Protein AF-A0AA49K212-F1 (afdb_monomer_lite)

Organism: NCBI:txid3062599

pLDDT: mean 81.96, std 12.8, range [43.72, 97.38]

Foldseek 3Di:
DDPVVVVVVPVVVVVVVVVVVVVVVVVVVVVVVVVVVVVVVLVVQQVQLVVQQVVVVVCQFAQPCQQVLFLDDDWDWRWDKDADPQGKIKIKTWTNPHQQKIKIKIWTAGNVGRIDIDIFIWGADPGDLPDDDDGGDGGRTIDGCDPVNVVPHPVD

Structure (mmCIF, N/CA/C/O backbone):
data_AF-A0AA49K212-F1
#
_entry.id   AF-A0AA49K212-F1
#
loop_
_atom_site.group_PDB
_atom_site.id
_atom_site.type_symbol
_atom_site.label_atom_id
_atom_site.label_alt_id
_atom_site.label_comp_id
_atom_site.label_asym_id
_atom_site.label_entity_id
_atom_site.label_seq_id
_atom_site.pdbx_PDB_ins_code
_atom_site.Cartn_x
_atom_site.Cartn_y
_atom_site.Cartn_z
_atom_site.occupancy
_atom_site.B_iso_or_equiv
_atom_site.auth_seq_id
_atom_site.auth_comp_id
_atom_site.auth_asym_id
_atom_site.auth_atom_id
_atom_site.pdbx_PDB_model_num
ATOM 1 N N . MET A 1 1 ? -28.852 -17.247 76.176 1.00 50.75 1 MET A N 1
ATOM 2 C CA . MET A 1 1 ? -28.370 -16.452 75.018 1.00 50.75 1 MET A CA 1
ATOM 3 C C . MET A 1 1 ? -29.283 -16.744 73.833 1.00 50.75 1 MET A C 1
ATOM 5 O O . MET A 1 1 ? -29.493 -17.909 73.536 1.00 50.75 1 MET A O 1
ATOM 9 N N . SER A 1 2 ? -29.938 -15.731 73.252 1.00 47.56 2 SER A N 1
ATOM 10 C CA . SER A 1 2 ? -31.090 -15.941 72.358 1.00 47.56 2 SER A CA 1
ATOM 11 C C . SER A 1 2 ? -30.696 -16.305 70.919 1.00 47.56 2 SER A C 1
ATOM 13 O O . SER A 1 2 ? -29.787 -15.714 70.336 1.00 47.56 2 SER A O 1
ATOM 15 N N . VAL A 1 3 ? -31.449 -17.237 70.326 1.00 55.53 3 VAL A N 1
ATOM 16 C CA . VAL A 1 3 ? -31.355 -17.714 68.927 1.00 55.53 3 VAL A CA 1
ATOM 17 C C . VAL A 1 3 ? -31.372 -16.560 67.902 1.00 55.53 3 VAL A C 1
ATOM 19 O O . VAL A 1 3 ? -30.783 -16.659 66.825 1.00 55.53 3 VAL A O 1
ATOM 22 N N . LEU A 1 4 ? -31.964 -15.415 68.262 1.00 54.16 4 LEU A N 1
ATOM 23 C CA . LEU A 1 4 ? -31.965 -14.185 67.462 1.00 54.16 4 LEU A CA 1
ATOM 24 C C . LEU A 1 4 ? -30.578 -13.538 67.290 1.00 54.16 4 LEU A C 1
ATOM 26 O O . LEU A 1 4 ? -30.320 -12.956 66.236 1.00 54.16 4 LEU A O 1
ATOM 30 N N . ARG A 1 5 ? -29.672 -13.635 68.276 1.00 54.38 5 ARG A N 1
ATOM 31 C CA . ARG A 1 5 ? -28.297 -13.113 68.135 1.00 54.38 5 ARG A CA 1
ATOM 32 C C . ARG A 1 5 ? -27.441 -14.006 67.231 1.00 54.38 5 ARG A C 1
ATOM 34 O O . ARG A 1 5 ? -26.644 -13.480 66.463 1.00 54.38 5 ARG A O 1
ATOM 41 N N . LEU A 1 6 ? -27.671 -15.323 67.248 1.00 53.88 6 LEU A N 1
ATOM 42 C CA . LEU A 1 6 ? -26.982 -16.271 66.363 1.00 53.88 6 LEU A CA 1
ATOM 43 C C . LEU A 1 6 ? -27.383 -16.079 64.888 1.00 53.88 6 LEU A C 1
ATOM 45 O O . LEU A 1 6 ? -26.521 -16.031 64.017 1.00 53.88 6 LEU A O 1
ATOM 49 N N . ARG A 1 7 ? -28.684 -15.891 64.603 1.00 54.25 7 ARG A N 1
ATOM 50 C CA . ARG A 1 7 ? -29.177 -15.649 63.231 1.00 54.25 7 ARG A CA 1
ATOM 51 C C . ARG A 1 7 ? -28.648 -14.345 62.623 1.00 54.25 7 ARG A C 1
ATOM 53 O O . ARG A 1 7 ? -28.311 -14.325 61.444 1.00 54.25 7 ARG A O 1
ATOM 60 N N . ARG A 1 8 ? -28.523 -13.271 63.415 1.00 55.00 8 ARG A N 1
ATOM 61 C CA . ARG A 1 8 ? -27.915 -12.004 62.959 1.00 55.00 8 ARG A CA 1
ATOM 62 C C . ARG A 1 8 ? -26.401 -12.107 62.747 1.00 55.00 8 ARG A C 1
ATOM 64 O O . ARG A 1 8 ? -25.892 -11.460 61.840 1.00 55.00 8 ARG A O 1
ATOM 71 N N . GLY A 1 9 ? -25.706 -12.941 63.527 1.00 60.56 9 GLY A N 1
ATOM 72 C CA . GLY A 1 9 ? -24.262 -13.163 63.389 1.00 60.56 9 GLY A CA 1
ATOM 73 C C . GLY A 1 9 ? -23.846 -13.856 62.085 1.00 60.56 9 GLY A C 1
ATOM 74 O O . GLY A 1 9 ? -22.743 -13.615 61.612 1.00 60.56 9 GLY A O 1
ATOM 75 N N . ILE A 1 10 ? -24.725 -14.667 61.480 1.00 62.03 10 ILE A N 1
ATOM 76 C CA . ILE A 1 10 ? -24.446 -15.420 60.238 1.00 62.03 10 ILE A CA 1
ATOM 77 C C . ILE A 1 10 ? -25.050 -14.735 58.998 1.00 62.03 10 ILE A C 1
ATOM 79 O O . ILE A 1 10 ? -24.468 -14.778 57.917 1.00 62.03 10 ILE A O 1
ATOM 83 N N . ALA A 1 11 ? -26.197 -14.062 59.135 1.00 71.69 11 ALA A N 1
ATOM 84 C CA . ALA A 1 11 ? -26.859 -13.404 58.006 1.00 71.69 11 ALA A CA 1
ATOM 85 C C . ALA A 1 11 ? -26.066 -12.207 57.452 1.00 71.69 11 ALA A C 1
ATOM 87 O O . ALA A 1 11 ? -26.057 -11.983 56.245 1.00 71.69 11 ALA A O 1
ATOM 88 N N . LEU A 1 12 ? -25.380 -11.457 58.320 1.00 77.00 12 LEU A N 1
ATOM 89 C CA . LEU A 1 12 ? -24.584 -10.297 57.917 1.00 77.00 12 LEU A CA 1
ATOM 90 C C . LEU A 1 12 ? -23.346 -10.672 57.073 1.00 77.00 12 LEU A C 1
ATOM 92 O O . LEU A 1 12 ? -23.185 -10.091 56.001 1.00 77.00 12 LEU A O 1
ATOM 96 N N . PRO A 1 13 ? -22.504 -11.655 57.464 1.00 81.38 13 PRO A N 1
ATOM 97 C CA . PRO A 1 13 ? -21.391 -12.088 56.619 1.00 81.38 13 PRO A CA 1
ATOM 98 C C . PRO A 1 13 ? -21.862 -12.763 55.324 1.00 81.38 13 PRO A C 1
ATOM 100 O O . PRO A 1 13 ? -21.251 -12.543 54.286 1.00 81.38 13 PRO A O 1
ATOM 103 N N . MET A 1 14 ? -22.973 -13.511 55.344 1.00 79.88 14 MET A N 1
ATOM 104 C CA . MET A 1 14 ? -23.594 -14.055 54.124 1.00 79.88 14 MET A CA 1
ATOM 105 C C . MET A 1 14 ? -24.009 -12.947 53.148 1.00 79.88 14 MET A C 1
ATOM 107 O O . MET A 1 14 ? -23.662 -13.005 51.972 1.00 79.88 14 MET A O 1
ATOM 111 N N . ALA A 1 15 ? -24.711 -11.914 53.625 1.00 82.56 15 ALA A N 1
ATOM 112 C CA . ALA A 1 15 ? -25.112 -10.783 52.789 1.00 82.56 15 ALA A CA 1
ATOM 113 C C . ALA A 1 15 ? -23.895 -10.028 52.229 1.00 82.56 15 ALA A C 1
ATOM 115 O O . ALA A 1 15 ? -23.886 -9.661 51.056 1.00 82.56 15 ALA A O 1
ATOM 116 N N . LEU A 1 16 ? -22.848 -9.850 53.041 1.00 87.50 16 LEU A N 1
ATOM 117 C CA . LEU A 1 16 ? -21.603 -9.221 52.603 1.00 87.50 16 LEU A CA 1
ATOM 118 C C . LEU A 1 16 ? -20.910 -10.044 51.505 1.00 87.50 16 LEU A C 1
ATOM 120 O O . LEU A 1 16 ? -20.505 -9.484 50.492 1.00 87.50 16 LEU A O 1
ATOM 124 N N . LEU A 1 17 ? -20.825 -11.369 51.666 1.00 89.81 17 LEU A N 1
ATOM 125 C CA . LEU A 1 17 ? -20.256 -12.273 50.661 1.00 89.81 17 LEU A CA 1
ATOM 126 C C . LEU A 1 17 ? -21.036 -12.232 49.346 1.00 89.81 17 LEU A C 1
ATOM 128 O O . LEU A 1 17 ? -20.425 -12.186 48.282 1.00 89.81 17 LEU A O 1
ATOM 132 N N . VAL A 1 18 ? -22.370 -12.200 49.408 1.00 89.62 18 VAL A N 1
ATOM 133 C CA . VAL A 1 18 ? -23.221 -12.083 48.215 1.00 89.62 18 VAL A CA 1
ATOM 134 C C . VAL A 1 18 ? -22.983 -10.753 47.503 1.00 89.62 18 VAL A C 1
ATOM 136 O O . VAL A 1 18 ? -22.834 -10.743 46.285 1.00 89.62 18 VAL A O 1
ATOM 139 N N . LEU A 1 19 ? -22.890 -9.640 48.236 1.00 91.81 19 LEU A N 1
ATOM 140 C CA . LEU A 1 19 ? -22.594 -8.331 47.645 1.00 91.81 19 LEU A CA 1
ATOM 141 C C . LEU A 1 19 ? -21.205 -8.292 47.002 1.00 91.81 19 LEU A C 1
ATOM 143 O O . LEU A 1 19 ? -21.063 -7.781 45.893 1.00 91.81 19 LEU A O 1
ATOM 147 N N . VAL A 1 20 ? -20.195 -8.869 47.658 1.00 90.50 20 VAL A N 1
ATOM 148 C CA . VAL A 1 20 ? -18.838 -8.980 47.102 1.00 90.50 20 VAL A CA 1
ATOM 149 C C . VAL A 1 20 ? -18.840 -9.841 45.839 1.00 90.50 20 VAL A C 1
ATOM 151 O O . VAL A 1 20 ? -18.271 -9.435 44.831 1.00 90.50 20 VAL A O 1
ATOM 154 N N . ALA A 1 21 ? -19.523 -10.988 45.850 1.00 89.62 21 ALA A N 1
ATOM 155 C CA . ALA A 1 21 ? -19.648 -11.848 44.676 1.00 89.62 21 ALA A CA 1
ATOM 156 C C . ALA A 1 21 ? -20.351 -11.130 43.513 1.00 89.62 21 ALA A C 1
ATOM 158 O O . ALA A 1 21 ? -19.883 -11.193 42.378 1.00 89.62 21 ALA A O 1
ATOM 159 N N . LEU A 1 22 ? -21.429 -10.392 43.789 1.00 92.94 22 LEU A N 1
ATOM 160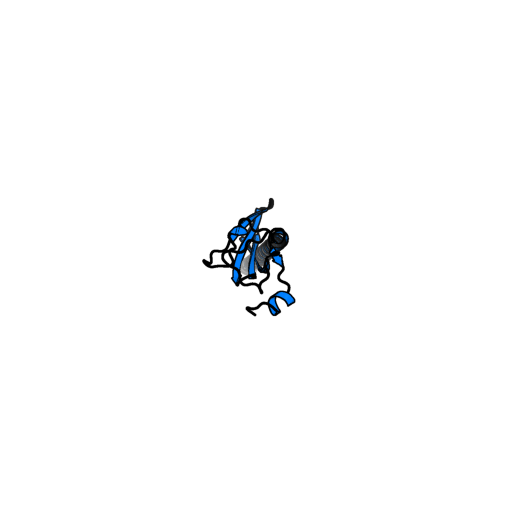 C CA . LEU A 1 22 ? -22.148 -9.622 42.775 1.00 92.94 22 LEU A CA 1
ATOM 161 C C . LEU A 1 22 ? -21.285 -8.491 42.195 1.00 92.94 22 LEU A C 1
ATOM 163 O O . LEU A 1 22 ? -21.291 -8.263 40.984 1.00 92.94 22 LEU A O 1
ATOM 167 N N . ALA A 1 23 ? -20.518 -7.804 43.046 1.00 89.00 23 ALA A N 1
ATOM 168 C CA . ALA A 1 23 ? -19.598 -6.754 42.627 1.00 89.00 23 ALA A CA 1
ATOM 169 C C . ALA A 1 23 ? -18.468 -7.317 41.750 1.00 89.00 23 ALA A C 1
ATOM 171 O O . ALA A 1 23 ? -18.154 -6.732 40.716 1.00 89.00 23 ALA A O 1
ATOM 172 N N . LEU A 1 24 ? -17.912 -8.480 42.112 1.00 93.19 24 LEU A N 1
ATOM 173 C CA . LEU A 1 24 ? -16.894 -9.174 41.319 1.00 93.19 24 LEU A CA 1
ATOM 174 C C . LEU A 1 24 ? -17.435 -9.608 39.951 1.00 93.19 24 LEU A C 1
ATOM 176 O O . LEU A 1 24 ? -16.790 -9.356 38.937 1.00 93.19 24 LEU A O 1
ATOM 180 N N . LEU A 1 25 ? -18.635 -10.195 39.901 1.00 91.44 25 LEU A N 1
ATOM 181 C CA . LEU A 1 25 ? -19.288 -10.579 38.644 1.00 91.44 25 LEU A CA 1
ATOM 182 C C . LEU A 1 25 ? -19.583 -9.363 37.752 1.00 91.44 25 LEU A C 1
ATOM 184 O O . LEU A 1 25 ? -19.354 -9.414 36.545 1.00 91.44 25 LEU A O 1
ATOM 188 N N . SER A 1 26 ? -20.035 -8.253 38.340 1.00 89.75 26 SER A N 1
ATOM 189 C CA . SER A 1 26 ? -20.287 -7.007 37.602 1.00 89.75 26 SER A CA 1
ATOM 190 C C . SER A 1 26 ? -18.994 -6.406 37.046 1.00 89.75 26 SER A C 1
ATOM 192 O O . SER A 1 26 ? -18.966 -5.946 35.905 1.00 89.75 26 SER A O 1
ATOM 194 N N . ALA A 1 27 ? -17.910 -6.441 37.827 1.00 88.44 27 ALA A N 1
ATOM 195 C CA . ALA A 1 27 ? -16.599 -5.981 37.383 1.00 88.44 27 ALA A CA 1
ATOM 196 C C . ALA A 1 27 ? -16.065 -6.831 36.219 1.00 88.44 27 ALA A C 1
ATOM 198 O O . ALA A 1 27 ? -15.597 -6.263 35.236 1.00 88.44 27 ALA A O 1
ATOM 199 N N . LEU A 1 28 ? -16.199 -8.161 36.296 1.00 88.19 28 LEU A N 1
ATOM 200 C CA . LEU A 1 28 ? -15.810 -9.089 35.227 1.00 88.19 28 LEU A CA 1
ATOM 201 C C . LEU A 1 28 ? -16.579 -8.818 33.925 1.00 88.19 28 LEU A C 1
ATOM 203 O O . LEU A 1 28 ? -15.971 -8.652 32.868 1.00 88.19 28 LEU A O 1
ATOM 207 N N . ALA A 1 29 ? -17.904 -8.679 34.010 1.00 87.88 29 ALA A N 1
ATOM 208 C CA . ALA A 1 29 ? -18.738 -8.372 32.849 1.00 87.88 29 ALA A CA 1
ATOM 209 C C . ALA A 1 29 ? -18.372 -7.021 32.205 1.00 87.88 29 ALA A C 1
ATOM 211 O O . ALA A 1 29 ? -18.335 -6.900 30.980 1.00 87.88 29 ALA A O 1
ATOM 212 N N . LEU A 1 30 ? -18.060 -6.004 33.020 1.00 91.38 30 LEU A N 1
ATOM 213 C CA . LEU A 1 30 ? -17.608 -4.704 32.524 1.00 91.38 30 LEU A CA 1
ATOM 214 C C . LEU A 1 30 ? -16.242 -4.807 31.838 1.00 91.38 30 LEU A C 1
ATOM 216 O O . LEU A 1 30 ? -16.048 -4.213 30.776 1.00 91.38 30 LEU A O 1
ATOM 220 N N . THR A 1 31 ? -15.298 -5.556 32.416 1.00 89.44 31 THR A N 1
ATOM 221 C CA . THR A 1 31 ? -13.993 -5.765 31.783 1.00 89.44 31 THR A CA 1
ATOM 222 C C . THR A 1 31 ? -14.131 -6.482 30.450 1.00 89.44 31 THR A C 1
ATOM 224 O O . THR A 1 31 ? -13.546 -6.015 29.478 1.00 89.44 31 THR A O 1
ATOM 227 N N . ASP A 1 32 ? -14.957 -7.524 30.358 1.00 90.94 32 ASP A N 1
ATOM 228 C CA . ASP A 1 32 ? -15.183 -8.249 29.106 1.00 90.94 32 ASP A CA 1
ATOM 229 C C . ASP A 1 32 ? -15.797 -7.341 28.035 1.00 90.94 32 ASP A C 1
ATOM 231 O O . ASP A 1 32 ? -15.300 -7.284 26.910 1.00 90.94 32 ASP A O 1
ATOM 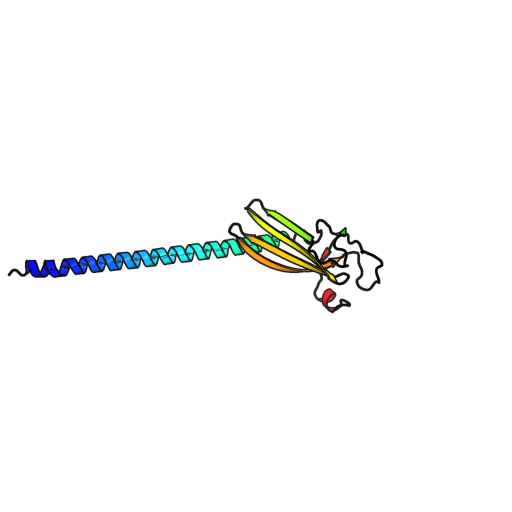235 N N . ALA A 1 33 ? -16.810 -6.545 28.390 1.00 84.19 33 ALA A N 1
ATOM 236 C CA . ALA A 1 33 ? -17.416 -5.583 27.472 1.00 84.19 33 ALA A CA 1
ATOM 237 C C . ALA A 1 33 ? -16.402 -4.540 26.965 1.00 84.19 33 ALA A C 1
ATOM 239 O O . ALA A 1 33 ? -16.380 -4.210 25.775 1.00 84.19 33 ALA A O 1
ATOM 240 N N . LEU A 1 34 ? -15.524 -4.046 27.844 1.00 90.31 34 LEU A N 1
ATOM 241 C CA . LEU A 1 34 ? -14.455 -3.122 27.464 1.00 90.31 34 LEU A CA 1
ATOM 242 C C . LEU A 1 34 ? -13.419 -3.786 26.547 1.00 90.31 34 LEU A C 1
ATOM 244 O O . LEU A 1 34 ? -12.955 -3.142 25.606 1.00 90.31 34 LEU A O 1
ATOM 248 N N . GLN A 1 35 ? -13.065 -5.053 26.782 1.00 89.12 35 GLN A N 1
ATOM 249 C CA . GLN A 1 35 ? -12.146 -5.789 25.908 1.00 89.12 35 GLN A CA 1
ATOM 250 C C . GLN A 1 35 ? -12.757 -6.029 24.523 1.00 89.12 35 GLN A C 1
ATOM 252 O O . GLN A 1 35 ? -12.093 -5.781 23.517 1.00 89.12 35 GLN A O 1
ATOM 257 N N . VAL A 1 36 ? -14.029 -6.432 24.453 1.00 86.81 36 VAL A N 1
ATOM 258 C CA . VAL A 1 36 ? -14.746 -6.636 23.183 1.00 86.81 36 VAL A CA 1
ATOM 259 C C . VAL A 1 36 ? -14.857 -5.329 22.400 1.00 86.81 36 VAL A C 1
ATOM 261 O O . VAL A 1 36 ? -14.588 -5.310 21.202 1.00 86.81 36 VAL A O 1
ATOM 264 N N . SER A 1 37 ? -15.183 -4.223 23.072 1.00 82.00 37 SER A N 1
ATOM 265 C CA . SER A 1 37 ? -15.244 -2.900 22.443 1.00 82.00 37 SER A CA 1
ATOM 266 C C . SER A 1 37 ? -13.889 -2.481 21.865 1.00 82.00 37 SER A C 1
ATOM 268 O O . SER A 1 37 ? -13.801 -2.095 20.700 1.00 82.00 37 SER A O 1
ATOM 270 N N . ARG A 1 38 ? -12.799 -2.659 22.625 1.00 85.38 38 ARG A N 1
ATOM 271 C CA . ARG A 1 38 ? -11.437 -2.396 22.133 1.00 85.38 38 ARG A CA 1
ATOM 272 C C . ARG A 1 38 ? -11.096 -3.258 20.920 1.00 85.38 38 ARG A C 1
ATOM 274 O O . ARG A 1 38 ? -10.595 -2.736 19.926 1.00 85.38 38 ARG A O 1
ATOM 281 N N . ALA A 1 39 ? -11.400 -4.552 20.970 1.00 83.88 39 ALA A N 1
ATOM 282 C CA . ALA A 1 39 ? -11.156 -5.460 19.853 1.00 83.88 39 ALA A CA 1
ATOM 283 C C . ALA A 1 39 ? -11.939 -5.046 18.596 1.00 83.88 39 ALA A C 1
ATOM 285 O O . ALA A 1 39 ? -11.369 -5.010 17.507 1.00 83.88 39 ALA A O 1
ATOM 286 N N . ALA A 1 40 ? -13.208 -4.659 18.750 1.00 84.94 40 ALA A N 1
ATOM 287 C CA . ALA A 1 40 ? -14.035 -4.166 17.652 1.00 84.94 40 ALA A CA 1
ATOM 288 C C . ALA A 1 40 ? -13.454 -2.887 17.031 1.00 84.94 40 ALA A C 1
ATOM 290 O O . ALA A 1 40 ? -13.310 -2.814 15.812 1.00 84.94 40 ALA A O 1
ATOM 291 N N . THR A 1 41 ? -13.033 -1.919 17.855 1.00 87.25 41 THR A N 1
ATOM 292 C CA . THR A 1 41 ? -12.409 -0.683 17.352 1.00 87.25 41 THR A CA 1
ATOM 293 C C . THR A 1 41 ? -11.098 -0.937 16.607 1.00 87.25 41 THR A C 1
ATOM 295 O O . THR A 1 41 ? -10.838 -0.292 15.595 1.00 87.25 41 THR A O 1
ATOM 298 N N . LEU A 1 42 ? -10.289 -1.905 17.054 1.00 85.00 42 LEU A N 1
ATOM 299 C CA . LEU A 1 42 ? -9.041 -2.271 16.377 1.00 85.00 42 LEU A CA 1
ATOM 300 C C . LEU A 1 42 ? -9.307 -2.935 15.022 1.00 85.00 42 LEU A C 1
ATOM 302 O O . LEU A 1 42 ? -8.656 -2.596 14.036 1.00 85.00 42 LEU A O 1
ATOM 306 N N . ALA A 1 43 ? -10.278 -3.849 14.965 1.00 88.81 43 ALA A N 1
ATOM 307 C CA . ALA A 1 43 ? -10.665 -4.516 13.726 1.00 88.81 43 ALA A CA 1
ATOM 308 C C . ALA A 1 43 ? -11.248 -3.528 12.703 1.00 88.81 43 ALA A C 1
ATOM 310 O O . ALA A 1 43 ? -10.941 -3.607 11.512 1.00 88.81 43 ALA A O 1
ATOM 311 N N . GLU A 1 44 ? -12.058 -2.571 13.161 1.00 92.06 44 GLU A N 1
ATOM 312 C CA . GLU A 1 44 ? -12.591 -1.513 12.308 1.00 92.06 44 GLU A CA 1
ATOM 313 C C . GLU A 1 44 ? -11.477 -0.607 11.766 1.00 92.06 44 GLU A C 1
ATOM 315 O O . GLU A 1 44 ? -11.442 -0.329 10.565 1.00 92.06 44 GLU A O 1
ATOM 320 N N . ASP A 1 45 ? -10.535 -0.182 12.612 1.00 92.75 45 ASP A N 1
ATOM 321 C CA . ASP A 1 45 ? -9.423 0.668 12.175 1.00 92.75 45 ASP A CA 1
ATOM 322 C C . ASP A 1 45 ? -8.511 -0.067 11.176 1.00 92.75 45 ASP A C 1
ATOM 324 O O . ASP A 1 45 ? -8.068 0.520 10.186 1.00 92.75 45 ASP A O 1
ATOM 328 N N . GLU A 1 46 ? -8.300 -1.376 11.351 1.00 93.75 46 GLU A N 1
ATOM 329 C CA . GLU A 1 46 ? -7.591 -2.200 10.370 1.00 93.75 46 GLU A CA 1
ATOM 330 C C . GLU A 1 46 ? -8.357 -2.302 9.042 1.00 93.75 46 GLU A C 1
ATOM 332 O O . GLU A 1 46 ? -7.762 -2.173 7.967 1.00 93.75 46 GLU A O 1
ATOM 337 N N . ALA A 1 47 ? -9.679 -2.488 9.079 1.00 93.12 47 ALA A N 1
ATOM 338 C CA . ALA A 1 47 ? -10.506 -2.497 7.875 1.00 93.12 47 ALA A CA 1
ATOM 339 C C . ALA A 1 47 ? -10.426 -1.155 7.128 1.00 93.12 47 ALA A C 1
ATOM 341 O O . ALA A 1 47 ? -10.294 -1.132 5.900 1.00 93.12 47 ALA A O 1
ATOM 342 N N . ARG A 1 48 ? -10.409 -0.032 7.856 1.00 93.44 48 ARG A N 1
ATOM 343 C CA . ARG A 1 48 ? -10.204 1.307 7.283 1.00 93.44 48 ARG A CA 1
ATOM 344 C C . ARG A 1 48 ? -8.805 1.469 6.689 1.00 93.44 48 ARG A C 1
ATOM 346 O O . ARG A 1 48 ? -8.679 1.998 5.584 1.00 93.44 48 ARG A O 1
ATOM 353 N N . ALA A 1 49 ? -7.768 0.962 7.356 1.00 94.75 49 ALA A N 1
ATOM 354 C CA . ALA A 1 49 ? -6.404 0.939 6.828 1.00 94.75 49 ALA A CA 1
ATOM 355 C C . ALA A 1 49 ? -6.311 0.121 5.524 1.00 94.75 49 ALA A C 1
ATOM 357 O O . ALA A 1 49 ? -5.707 0.566 4.547 1.00 94.75 49 ALA A O 1
ATOM 358 N N . ARG A 1 50 ? -6.974 -1.041 5.455 1.00 95.56 50 ARG A N 1
ATOM 359 C CA . ARG A 1 50 ? -7.084 -1.857 4.230 1.00 95.56 50 ARG A CA 1
ATOM 360 C C . ARG A 1 50 ? -7.813 -1.111 3.115 1.00 95.56 50 ARG A C 1
ATOM 362 O O . ARG A 1 50 ? -7.341 -1.087 1.980 1.00 95.56 50 ARG A O 1
ATOM 369 N N . ALA A 1 51 ? -8.923 -0.450 3.431 1.00 93.62 51 ALA A N 1
ATOM 370 C CA . ALA A 1 51 ? -9.640 0.378 2.469 1.00 93.62 51 ALA A CA 1
ATOM 371 C C . ALA A 1 51 ? -8.784 1.559 1.972 1.00 93.62 51 ALA A C 1
ATOM 373 O O . ALA A 1 51 ? -8.962 2.007 0.839 1.00 93.62 51 ALA A O 1
ATOM 374 N N . ALA A 1 52 ? -7.880 2.094 2.803 1.00 94.12 52 ALA A N 1
ATOM 375 C CA . ALA A 1 52 ? -6.958 3.160 2.408 1.00 94.12 52 ALA A CA 1
ATOM 376 C C . ALA A 1 52 ? -5.923 2.653 1.407 1.00 94.12 52 ALA A C 1
ATOM 378 O O . ALA A 1 52 ? -5.687 3.310 0.397 1.00 94.12 52 ALA A O 1
ATOM 379 N N . VAL A 1 53 ? -5.389 1.448 1.630 1.00 95.56 53 VAL A N 1
ATOM 380 C CA . VAL A 1 53 ? -4.541 0.765 0.644 1.00 95.56 53 VAL A CA 1
ATOM 381 C C . VAL A 1 53 ? -5.275 0.577 -0.677 1.00 95.56 53 VAL A C 1
ATOM 383 O O . VAL A 1 53 ? -4.708 0.901 -1.711 1.00 95.56 53 VAL A O 1
ATOM 386 N N . LEU A 1 54 ? -6.514 0.074 -0.658 1.00 93.75 54 LEU A N 1
ATOM 387 C CA . LEU A 1 54 ? -7.265 -0.195 -1.889 1.00 93.75 54 LEU A CA 1
ATOM 388 C C . LEU A 1 54 ? -7.506 1.070 -2.716 1.00 93.75 54 LEU A C 1
ATOM 390 O O . LEU A 1 54 ? -7.268 1.042 -3.916 1.00 93.75 54 LEU A O 1
ATOM 394 N N . GLN A 1 55 ? -7.905 2.178 -2.087 1.00 91.38 55 GLN A N 1
ATOM 395 C CA . GLN A 1 55 ? -8.041 3.452 -2.803 1.00 91.38 55 GLN A CA 1
ATOM 396 C C . GLN A 1 55 ? -6.685 4.016 -3.245 1.00 91.38 55 GLN A C 1
ATOM 398 O O . GLN A 1 55 ? -6.589 4.615 -4.304 1.00 91.38 55 GLN A O 1
ATOM 403 N N . GLY A 1 56 ? -5.614 3.790 -2.479 1.00 87.44 56 GLY A N 1
ATOM 404 C CA . GLY A 1 56 ? -4.270 4.238 -2.848 1.00 87.44 56 GLY A CA 1
ATOM 405 C C . GLY A 1 56 ? -3.648 3.506 -4.042 1.00 87.44 56 GLY A C 1
ATOM 406 O O . GLY A 1 56 ? -2.593 3.934 -4.515 1.00 87.44 56 GLY A O 1
ATOM 407 N N . ILE A 1 57 ? -4.272 2.423 -4.527 1.00 90.88 57 ILE A N 1
ATOM 408 C CA . ILE A 1 57 ? -3.901 1.776 -5.795 1.00 90.88 57 ILE A CA 1
ATOM 409 C C . ILE A 1 57 ? -4.101 2.759 -6.955 1.00 90.88 57 ILE A C 1
ATOM 411 O O . ILE A 1 57 ? -3.249 2.841 -7.846 1.00 90.88 57 ILE A O 1
ATOM 415 N N . ASP A 1 58 ? -5.175 3.550 -6.899 1.00 84.00 58 ASP A N 1
ATOM 416 C CA . ASP A 1 58 ? -5.445 4.625 -7.844 1.00 84.00 58 ASP A CA 1
ATOM 417 C C . ASP A 1 58 ? -4.396 5.727 -7.620 1.00 84.00 58 ASP A C 1
ATOM 419 O O . ASP A 1 58 ? -4.392 6.447 -6.623 1.00 84.00 58 ASP A O 1
ATOM 423 N N . GLY A 1 59 ? -3.409 5.797 -8.513 1.00 80.81 59 GLY A N 1
ATOM 424 C CA . GLY A 1 59 ? -2.279 6.730 -8.413 1.00 80.81 59 GLY A CA 1
ATOM 425 C C . 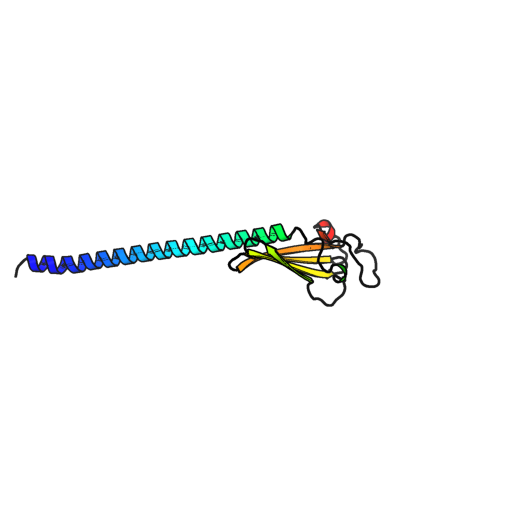GLY A 1 59 ? -0.905 6.070 -8.315 1.00 80.81 59 GLY A C 1
ATOM 426 O O . GLY A 1 59 ? 0.101 6.770 -8.389 1.00 80.81 59 GLY A O 1
ATOM 427 N N . LEU A 1 60 ? -0.819 4.736 -8.235 1.00 87.56 60 LEU A N 1
ATOM 428 C CA . LEU A 1 60 ? 0.480 4.054 -8.313 1.00 87.56 60 LEU A CA 1
ATOM 429 C C . LEU A 1 60 ? 1.176 4.258 -9.657 1.00 87.56 60 LEU A C 1
ATOM 431 O O . LEU A 1 60 ? 2.399 4.377 -9.691 1.00 87.56 60 LEU A O 1
ATOM 435 N N . GLY A 1 61 ? 0.398 4.309 -10.740 1.00 87.44 61 GLY A N 1
ATOM 436 C CA . GLY A 1 61 ? 0.911 4.408 -12.104 1.00 87.44 61 GLY A CA 1
ATOM 437 C C . GLY A 1 61 ? 1.622 5.725 -12.419 1.00 87.44 61 GLY A C 1
ATOM 438 O O . GLY A 1 61 ? 2.390 5.771 -13.369 1.00 87.44 61 GLY A O 1
ATOM 439 N N . ASN A 1 62 ? 1.407 6.782 -11.632 1.00 86.00 62 ASN A N 1
ATOM 440 C CA . ASN A 1 62 ? 1.949 8.114 -11.903 1.00 86.00 62 ASN A CA 1
ATOM 441 C C . ASN A 1 62 ? 2.590 8.690 -10.630 1.00 86.00 62 ASN A C 1
ATOM 443 O O . ASN A 1 62 ? 1.995 9.555 -9.984 1.00 86.00 62 ASN A O 1
ATOM 447 N N . PRO A 1 63 ? 3.771 8.194 -10.219 1.00 82.69 63 PRO A N 1
ATOM 448 C CA . PRO A 1 63 ? 4.477 8.768 -9.084 1.00 82.69 63 PRO A CA 1
ATOM 449 C C . PRO A 1 63 ? 4.816 10.243 -9.359 1.00 82.69 63 PRO A C 1
ATOM 451 O O . PRO A 1 63 ? 5.104 10.599 -10.505 1.00 82.69 63 PRO A O 1
ATOM 454 N N . PRO A 1 64 ? 4.818 11.099 -8.320 1.00 77.25 64 PRO A N 1
ATOM 455 C CA . PRO A 1 64 ? 5.008 12.545 -8.469 1.00 77.25 64 PRO A CA 1
ATOM 456 C C . PRO A 1 64 ? 6.352 12.918 -9.096 1.00 77.25 64 PRO A C 1
ATOM 458 O O . PRO A 1 64 ? 6.474 13.999 -9.662 1.00 77.25 64 PRO A O 1
ATOM 461 N N . ASP A 1 65 ? 7.335 12.018 -9.018 1.00 71.88 65 ASP A N 1
ATOM 462 C CA . ASP A 1 65 ? 8.664 12.229 -9.568 1.00 71.88 65 ASP A CA 1
ATOM 463 C C . ASP A 1 65 ? 9.133 11.052 -10.435 1.00 71.88 65 ASP A C 1
ATOM 465 O O . ASP A 1 65 ? 10.182 10.441 -10.224 1.00 71.88 65 ASP A O 1
ATOM 469 N N . LEU A 1 66 ? 8.304 10.680 -11.416 1.00 73.62 66 LEU A N 1
ATOM 470 C CA . LEU A 1 66 ? 8.577 9.548 -12.306 1.00 73.62 66 LEU A CA 1
ATOM 471 C C . LEU A 1 66 ? 9.897 9.693 -13.079 1.00 73.62 66 LEU A C 1
ATOM 473 O O . LEU A 1 66 ? 10.555 8.696 -13.360 1.00 73.62 66 LEU A O 1
ATOM 477 N N . ALA A 1 67 ? 10.313 10.925 -13.380 1.00 62.94 67 ALA A N 1
ATOM 478 C CA . ALA A 1 67 ? 11.591 11.197 -14.032 1.00 62.94 67 ALA A CA 1
ATOM 479 C C . ALA A 1 67 ? 12.807 10.909 -13.128 1.00 62.94 67 ALA A C 1
ATOM 481 O O . ALA A 1 67 ? 13.894 10.685 -13.655 1.00 62.94 67 ALA A O 1
ATOM 482 N N . TRP A 1 68 ? 12.629 10.907 -11.800 1.00 56.44 68 TRP A N 1
ATOM 483 C CA . TRP A 1 68 ? 13.669 10.601 -10.808 1.00 56.44 68 TRP A CA 1
ATOM 484 C C . TRP A 1 68 ? 13.662 9.145 -10.350 1.00 56.44 68 TRP A C 1
ATOM 486 O O . TRP A 1 68 ? 14.629 8.708 -9.729 1.00 56.44 68 TRP A O 1
ATOM 496 N N . LEU A 1 69 ? 12.652 8.352 -10.733 1.00 64.00 69 LEU A N 1
ATOM 497 C CA . LEU A 1 69 ? 12.716 6.883 -10.737 1.00 64.00 69 LEU A CA 1
ATOM 498 C C . LEU A 1 69 ? 13.686 6.385 -11.821 1.00 64.00 69 LEU A C 1
ATOM 500 O O . LEU A 1 69 ? 13.416 5.424 -12.542 1.00 64.00 69 LEU A O 1
ATOM 504 N N . CYS A 1 70 ? 14.836 7.047 -11.934 1.00 61.16 70 CYS A N 1
ATOM 505 C CA . CYS A 1 70 ? 15.972 6.526 -12.643 1.00 61.16 70 CYS A CA 1
ATOM 506 C C . CYS A 1 70 ? 16.224 5.129 -12.112 1.00 61.16 70 CYS A C 1
ATOM 508 O O . CYS A 1 70 ? 16.419 4.919 -10.916 1.00 61.16 70 CYS A O 1
ATOM 510 N N . LEU A 1 71 ? 16.222 4.168 -13.028 1.00 57.81 71 LEU A N 1
ATOM 511 C CA . LEU A 1 71 ? 16.545 2.770 -12.776 1.00 57.81 71 LEU A CA 1
ATOM 512 C C . LEU A 1 71 ? 18.044 2.591 -12.454 1.00 57.81 71 LEU A C 1
ATOM 514 O O . LEU A 1 71 ? 18.654 1.597 -12.831 1.00 57.81 71 LEU A O 1
ATOM 518 N N . GLN A 1 72 ? 18.658 3.594 -11.823 1.00 50.41 72 GLN A N 1
ATOM 519 C CA . GLN A 1 72 ? 20.056 3.648 -11.448 1.00 50.41 72 GLN A CA 1
ATOM 520 C C . GLN A 1 72 ? 20.181 4.199 -10.015 1.00 50.41 72 GLN A C 1
ATOM 522 O O . GLN A 1 72 ? 19.476 5.147 -9.667 1.00 50.41 72 GLN A O 1
ATOM 527 N N . PRO A 1 73 ? 21.052 3.614 -9.172 1.00 43.72 73 PRO A N 1
ATOM 528 C CA . PRO A 1 73 ? 21.268 4.039 -7.782 1.00 43.72 73 PRO A CA 1
ATOM 529 C C . PRO A 1 73 ? 21.604 5.543 -7.666 1.00 43.72 73 PRO A C 1
ATOM 531 O O . PRO A 1 73 ? 22.267 6.062 -8.567 1.00 43.72 73 PRO A O 1
ATOM 534 N N . PRO A 1 74 ? 21.236 6.245 -6.566 1.00 51.22 74 PRO A N 1
ATOM 535 C CA . PRO A 1 74 ? 21.085 5.713 -5.208 1.00 51.22 74 PRO A CA 1
ATOM 536 C C . PRO A 1 74 ? 19.641 5.548 -4.684 1.00 51.22 74 PRO A C 1
ATOM 538 O O . PRO A 1 74 ? 18.721 6.293 -5.002 1.00 51.22 74 PRO A O 1
ATOM 541 N N . MET A 1 75 ? 19.499 4.538 -3.816 1.00 62.12 75 MET A N 1
ATOM 542 C CA . MET A 1 75 ? 18.280 3.875 -3.327 1.00 62.12 75 MET A CA 1
ATOM 543 C C . MET A 1 75 ? 17.443 4.657 -2.291 1.00 62.12 75 MET A C 1
ATOM 545 O O . MET A 1 75 ? 17.201 4.157 -1.188 1.00 62.12 75 MET A O 1
ATOM 549 N N . HIS A 1 76 ? 16.953 5.851 -2.619 1.00 66.44 76 HIS A N 1
ATOM 550 C CA . HIS A 1 76 ? 15.892 6.470 -1.816 1.00 66.44 76 HIS A CA 1
ATOM 551 C C . HIS A 1 76 ? 14.524 6.211 -2.450 1.00 66.44 76 HIS A C 1
ATOM 553 O O . HIS A 1 76 ? 14.361 6.467 -3.643 1.00 66.44 76 HIS A O 1
ATOM 559 N N . PRO A 1 77 ? 13.541 5.681 -1.694 1.00 75.50 77 PRO A N 1
ATOM 560 C CA . PRO A 1 77 ? 12.186 5.612 -2.204 1.00 75.50 77 PRO A CA 1
ATOM 561 C C . PRO A 1 77 ? 11.712 6.995 -2.609 1.00 75.50 77 PRO A C 1
ATOM 563 O O . PRO A 1 77 ? 11.838 7.945 -1.835 1.00 75.50 77 PRO A O 1
ATOM 566 N N . VAL A 1 78 ? 11.065 7.077 -3.765 1.00 84.88 78 VAL A N 1
ATOM 567 C CA . VAL A 1 78 ? 10.124 8.171 -3.985 1.00 84.88 78 VAL A CA 1
ATOM 568 C C . VAL A 1 78 ? 8.952 7.904 -3.051 1.00 84.88 78 VAL A C 1
ATOM 570 O O . VAL A 1 78 ? 8.423 6.793 -3.041 1.00 84.88 78 VAL A O 1
ATOM 573 N N . GLU A 1 79 ? 8.573 8.885 -2.236 1.00 88.88 79 GLU A N 1
ATOM 574 C CA . GLU A 1 79 ? 7.477 8.755 -1.276 1.00 88.88 79 GLU A CA 1
ATOM 575 C C . GLU A 1 79 ? 6.386 9.783 -1.568 1.00 88.88 79 GLU A C 1
ATOM 577 O O . GLU A 1 79 ? 6.661 10.939 -1.881 1.00 88.88 79 GLU A O 1
ATOM 582 N N . ALA A 1 80 ? 5.131 9.369 -1.431 1.00 90.75 80 ALA A N 1
ATOM 583 C CA . ALA A 1 80 ? 3.987 10.264 -1.472 1.00 90.75 80 ALA A CA 1
ATOM 584 C C . ALA A 1 80 ? 3.000 9.875 -0.378 1.00 90.75 80 ALA A C 1
ATOM 586 O O . ALA A 1 80 ? 2.700 8.698 -0.186 1.00 90.75 80 ALA A O 1
ATOM 587 N N . VAL A 1 81 ? 2.457 10.869 0.316 1.00 93.88 81 VAL A N 1
ATOM 588 C CA . VAL A 1 81 ? 1.438 10.655 1.342 1.00 93.88 81 VAL A CA 1
ATOM 589 C C . VAL A 1 81 ? 0.173 11.374 0.920 1.00 93.88 81 VAL A C 1
ATOM 591 O O . VAL A 1 81 ? 0.190 12.579 0.689 1.00 93.88 81 VAL A O 1
ATOM 594 N N . GLU A 1 82 ? -0.927 10.638 0.851 1.00 94.31 82 GLU A N 1
ATOM 595 C CA . GLU A 1 82 ? -2.250 11.197 0.603 1.00 94.31 82 GLU A CA 1
ATOM 596 C C . GLU A 1 82 ? -3.127 11.020 1.836 1.00 94.31 82 GLU A C 1
ATOM 598 O O . GLU A 1 82 ? -3.125 9.971 2.486 1.00 94.31 82 GLU A O 1
ATOM 603 N N . ARG A 1 83 ? -3.855 12.082 2.179 1.00 95.00 83 ARG A N 1
ATOM 604 C CA . ARG A 1 83 ? -4.784 12.114 3.307 1.00 95.00 83 ARG A CA 1
ATOM 605 C C . ARG A 1 83 ? -6.199 12.202 2.766 1.00 95.00 83 ARG A C 1
ATOM 607 O O . ARG A 1 83 ? -6.471 13.028 1.901 1.00 95.00 83 ARG A O 1
ATOM 614 N N . PHE A 1 84 ? -7.085 11.383 3.312 1.00 91.81 84 PHE A N 1
ATOM 615 C CA . PHE A 1 84 ? -8.496 11.384 2.953 1.00 91.81 84 PHE A CA 1
ATOM 616 C C . PHE A 1 84 ? -9.300 12.230 3.950 1.00 91.81 84 PHE A C 1
ATOM 618 O O . PHE A 1 84 ? -8.844 12.514 5.061 1.00 91.81 84 PHE A O 1
ATOM 625 N N . ALA A 1 85 ? -10.508 12.638 3.554 1.00 89.88 85 ALA A N 1
ATOM 626 C CA . ALA A 1 85 ? -11.365 13.516 4.356 1.00 89.88 85 ALA A CA 1
ATOM 627 C C . ALA A 1 85 ? -11.792 12.901 5.702 1.00 89.88 85 ALA A C 1
ATOM 629 O O . ALA A 1 85 ? -12.026 13.619 6.669 1.00 89.88 85 ALA A O 1
ATOM 630 N N . ASP A 1 86 ? -11.857 11.574 5.778 1.00 88.50 86 ASP A N 1
ATOM 631 C CA . ASP A 1 86 ? -12.191 10.801 6.975 1.00 88.50 86 ASP A CA 1
ATOM 632 C C . ASP A 1 86 ? -10.987 10.567 7.910 1.00 88.50 86 ASP A C 1
ATOM 634 O O . ASP A 1 86 ? -11.090 9.829 8.885 1.00 88.50 86 ASP A O 1
ATOM 638 N N . GLY A 1 87 ? -9.838 11.196 7.644 1.00 89.25 87 GLY A N 1
ATOM 639 C CA . GLY A 1 87 ? -8.674 11.198 8.536 1.00 89.25 87 GLY A CA 1
ATOM 640 C C . GLY A 1 87 ? -7.733 10.002 8.383 1.00 89.25 87 GLY A C 1
ATOM 641 O O . GLY A 1 87 ? -6.634 10.021 8.941 1.00 89.25 87 GLY A O 1
ATOM 642 N N . ARG A 1 88 ? -8.103 8.990 7.593 1.00 94.19 88 ARG A N 1
ATOM 643 C CA . ARG A 1 88 ? -7.172 7.929 7.188 1.00 94.19 88 ARG A CA 1
ATOM 644 C C . ARG A 1 88 ? -6.152 8.481 6.181 1.00 94.19 88 ARG A C 1
ATOM 646 O O . ARG A 1 88 ? -6.365 9.516 5.540 1.00 94.19 88 ARG A O 1
ATOM 653 N N . ARG A 1 89 ? -5.041 7.774 5.998 1.00 95.88 89 ARG A N 1
ATOM 654 C CA . ARG A 1 89 ? -4.018 8.144 5.008 1.00 95.88 89 ARG A CA 1
ATOM 655 C C . ARG A 1 89 ? -3.445 6.931 4.300 1.00 95.88 89 ARG A C 1
ATOM 657 O O . ARG A 1 89 ? -3.502 5.820 4.821 1.00 95.88 89 ARG A O 1
ATOM 664 N N . VAL A 1 90 ? -2.856 7.163 3.135 1.00 96.56 90 VAL A N 1
ATOM 665 C CA . VAL A 1 90 ? -2.045 6.172 2.432 1.00 96.56 90 VAL A CA 1
ATOM 666 C C . VAL A 1 90 ? -0.651 6.731 2.182 1.00 96.56 90 VAL A C 1
ATOM 668 O O . VAL A 1 90 ? -0.480 7.845 1.691 1.00 96.56 90 VAL A O 1
ATOM 671 N N . GLU A 1 91 ? 0.350 5.952 2.567 1.00 95.44 91 GLU A N 1
ATOM 672 C CA . GLU A 1 91 ? 1.763 6.192 2.301 1.00 95.44 91 GLU A CA 1
ATOM 673 C C . GLU A 1 91 ? 2.140 5.308 1.105 1.00 95.44 91 GLU A C 1
ATOM 675 O O . GLU A 1 91 ? 1.973 4.087 1.146 1.00 95.44 91 GLU A O 1
ATOM 680 N N . ARG A 1 92 ? 2.598 5.926 0.019 1.00 94.06 92 ARG A N 1
ATOM 681 C CA . ARG A 1 92 ? 3.012 5.264 -1.219 1.00 94.06 92 ARG A CA 1
ATOM 682 C C . ARG A 1 92 ? 4.506 5.413 -1.378 1.00 94.06 92 ARG A C 1
ATOM 684 O O . ARG A 1 92 ? 5.035 6.505 -1.180 1.00 94.06 92 ARG A O 1
ATOM 691 N N . ARG A 1 93 ? 5.172 4.324 -1.735 1.00 91.69 93 ARG A N 1
ATOM 692 C CA . ARG A 1 93 ? 6.615 4.309 -1.939 1.00 91.69 93 ARG A CA 1
ATOM 693 C C . ARG A 1 93 ? 6.974 3.514 -3.178 1.00 91.69 93 ARG A C 1
ATOM 695 O O . ARG A 1 93 ? 6.445 2.421 -3.372 1.00 91.69 93 ARG A O 1
ATOM 702 N N . TRP A 1 94 ? 7.887 4.046 -3.977 1.00 89.75 94 TRP A N 1
ATOM 703 C CA . TRP A 1 94 ? 8.383 3.416 -5.196 1.00 89.75 94 TRP A CA 1
ATOM 704 C C . TRP A 1 94 ? 9.902 3.263 -5.118 1.00 89.75 94 TRP A C 1
ATOM 706 O O . TRP A 1 94 ? 10.597 4.207 -4.746 1.00 89.75 94 TRP A O 1
ATOM 716 N N . TRP A 1 95 ? 10.417 2.094 -5.499 1.00 85.00 95 TRP A N 1
ATOM 717 C CA . TRP A 1 95 ? 11.852 1.814 -5.594 1.00 85.00 95 TRP A CA 1
ATOM 718 C C . TRP A 1 95 ? 12.155 1.131 -6.917 1.00 85.00 95 TRP A C 1
ATOM 720 O O . TRP A 1 95 ? 11.604 0.066 -7.189 1.00 85.00 95 TRP A O 1
ATOM 730 N N . ALA A 1 96 ? 13.077 1.679 -7.699 1.00 81.75 96 ALA A N 1
ATOM 731 C CA . ALA A 1 96 ? 13.717 0.896 -8.745 1.00 81.75 96 ALA A CA 1
ATOM 732 C C . ALA A 1 96 ? 14.571 -0.198 -8.086 1.00 81.75 96 ALA A C 1
ATOM 734 O O . ALA A 1 96 ? 15.419 0.109 -7.247 1.00 81.75 96 ALA A O 1
ATOM 735 N N . VAL A 1 97 ? 14.320 -1.463 -8.423 1.00 81.38 97 VAL A N 1
ATOM 736 C CA . VAL A 1 97 ? 15.131 -2.592 -7.925 1.00 81.38 97 VAL A CA 1
ATOM 737 C C . VAL A 1 97 ? 16.098 -3.114 -8.979 1.00 81.38 97 VAL A C 1
ATOM 739 O O . VAL A 1 97 ? 17.154 -3.625 -8.627 1.00 81.38 97 VAL A O 1
ATOM 742 N N . ALA A 1 98 ? 15.736 -2.971 -10.253 1.00 78.31 98 ALA A N 1
ATOM 743 C CA . ALA A 1 98 ? 16.517 -3.383 -11.408 1.00 78.31 98 ALA A CA 1
ATOM 744 C C . ALA A 1 98 ? 16.069 -2.566 -12.635 1.00 78.31 98 ALA A C 1
ATOM 746 O O . ALA A 1 98 ? 15.021 -1.909 -12.563 1.00 78.31 98 ALA A O 1
ATOM 747 N N . PRO A 1 99 ? 16.801 -2.593 -13.762 1.00 74.50 99 PRO A N 1
ATOM 748 C CA . PRO A 1 99 ? 16.358 -1.964 -15.003 1.00 74.50 99 PRO A CA 1
ATOM 749 C C . PRO A 1 99 ? 14.951 -2.434 -15.388 1.00 74.50 99 PRO A C 1
ATOM 751 O O . PRO A 1 99 ? 14.709 -3.621 -15.524 1.00 74.50 99 PRO A O 1
ATOM 754 N N . GLY A 1 100 ? 14.001 -1.510 -15.512 1.00 77.94 100 GLY A N 1
ATOM 755 C CA . GLY A 1 100 ? 12.620 -1.811 -15.887 1.00 77.94 100 GLY A CA 1
ATOM 756 C C . GLY A 1 100 ? 11.743 -2.341 -14.748 1.00 77.94 100 GLY A C 1
ATOM 757 O O . GLY A 1 100 ? 10.544 -2.498 -14.953 1.00 77.94 100 GLY A O 1
ATOM 758 N N . VAL A 1 101 ? 12.275 -2.562 -13.541 1.00 84.00 101 VAL A N 1
ATOM 759 C CA . VAL A 1 101 ? 11.512 -3.139 -12.422 1.00 84.00 101 VAL A CA 1
ATOM 760 C C . VAL A 1 101 ? 11.400 -2.152 -11.270 1.00 84.00 101 VAL A C 1
ATOM 762 O O . VAL A 1 101 ? 12.387 -1.778 -10.630 1.00 84.00 101 VAL A O 1
ATOM 765 N N . VAL A 1 102 ? 10.162 -1.777 -10.953 1.00 86.75 102 VAL A N 1
ATOM 766 C CA . VAL A 1 102 ? 9.830 -0.889 -9.839 1.00 86.75 102 VAL A CA 1
ATOM 767 C C . VAL A 1 102 ? 9.041 -1.661 -8.787 1.00 86.75 102 VAL A C 1
ATOM 769 O O . VAL A 1 102 ? 7.928 -2.125 -9.035 1.00 86.75 102 VAL A O 1
ATOM 772 N N . ARG A 1 103 ? 9.589 -1.773 -7.577 1.00 89.69 103 ARG A N 1
ATOM 773 C CA . ARG A 1 103 ? 8.837 -2.215 -6.401 1.00 89.69 103 ARG A CA 1
ATOM 774 C C . ARG A 1 103 ? 7.981 -1.073 -5.894 1.00 89.69 103 ARG A C 1
ATOM 776 O O . ARG A 1 103 ? 8.437 0.064 -5.803 1.00 89.69 103 ARG A O 1
ATOM 783 N N . VAL A 1 104 ? 6.775 -1.400 -5.468 1.00 91.88 104 VAL A N 1
ATOM 784 C CA . VAL A 1 104 ? 5.843 -0.453 -4.874 1.00 91.88 104 VAL A CA 1
ATOM 785 C C . VAL A 1 104 ? 5.378 -0.966 -3.528 1.00 91.88 104 VAL A C 1
ATOM 787 O O . VAL A 1 104 ? 5.104 -2.154 -3.357 1.00 91.88 104 VAL A O 1
ATOM 790 N N . GLU A 1 105 ? 5.269 -0.061 -2.570 1.00 94.12 105 GLU A N 1
ATOM 791 C CA . GLU A 1 105 ? 4.684 -0.319 -1.266 1.00 94.12 105 GLU A CA 1
ATOM 792 C C . GLU A 1 105 ? 3.571 0.681 -1.006 1.00 94.12 105 GLU A C 1
ATOM 794 O O . GLU A 1 105 ? 3.739 1.891 -1.157 1.00 94.1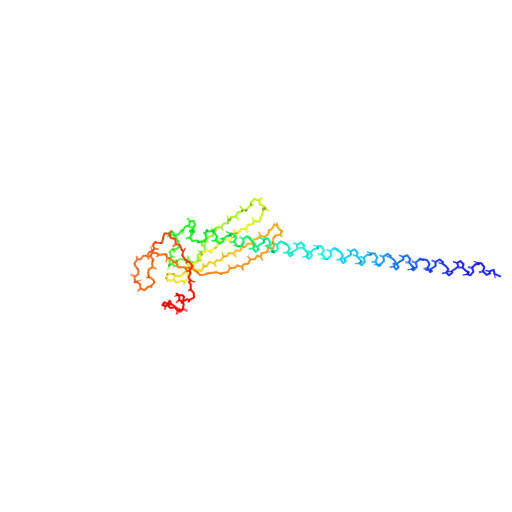2 105 GLU A O 1
ATOM 799 N N . LEU A 1 106 ? 2.439 0.138 -0.582 1.00 95.50 106 LEU A N 1
ATOM 800 C CA . LEU A 1 106 ? 1.300 0.867 -0.068 1.00 95.50 106 LEU A CA 1
ATOM 801 C C . LEU A 1 106 ? 1.176 0.569 1.418 1.00 95.50 106 LEU A C 1
ATOM 803 O O . LEU A 1 106 ? 1.030 -0.593 1.805 1.00 95.50 106 LEU A O 1
ATOM 807 N N . VAL A 1 107 ? 1.177 1.606 2.244 1.00 97.38 107 VAL A N 1
ATOM 808 C CA . VAL A 1 107 ? 0.830 1.502 3.660 1.00 97.38 107 VAL A CA 1
ATOM 809 C C . VAL A 1 107 ? -0.390 2.366 3.919 1.00 97.38 107 VAL A C 1
ATOM 811 O O . VAL A 1 107 ? -0.312 3.590 3.966 1.00 97.38 107 VAL A O 1
ATOM 814 N N . GLY A 1 108 ? -1.538 1.722 4.079 1.00 96.50 108 GLY A N 1
ATOM 815 C CA . GLY A 1 108 ? -2.745 2.377 4.555 1.00 96.50 108 GLY A CA 1
ATOM 816 C C . GLY A 1 108 ? -2.682 2.490 6.067 1.00 96.50 108 GLY A C 1
ATOM 817 O O . GLY A 1 108 ? -2.287 1.543 6.748 1.00 96.50 108 GLY A O 1
ATOM 818 N N . VAL A 1 109 ? -3.056 3.652 6.586 1.00 95.81 109 VAL A N 1
ATOM 819 C CA . VAL A 1 109 ? -3.080 3.941 8.017 1.00 95.81 109 VAL A CA 1
ATOM 820 C C . VAL A 1 109 ? -4.479 4.420 8.385 1.00 95.81 109 VAL A C 1
ATOM 822 O O . VAL A 1 109 ? -4.981 5.382 7.797 1.00 95.81 109 VAL A O 1
ATOM 825 N N . GLY A 1 110 ? -5.107 3.715 9.326 1.00 92.50 110 GLY A N 1
ATOM 826 C CA . GLY A 1 110 ? -6.397 4.062 9.915 1.00 92.50 110 GLY A CA 1
ATOM 827 C C . GLY A 1 110 ? -6.323 5.327 10.774 1.00 92.50 110 GLY A C 1
ATOM 828 O O . GLY A 1 110 ? -5.256 5.913 10.969 1.00 92.50 110 GLY A O 1
ATOM 829 N N . MET A 1 111 ? -7.465 5.759 11.299 1.00 90.12 111 MET A N 1
ATOM 830 C CA . MET A 1 111 ? -7.567 6.983 12.102 1.00 90.12 111 MET A CA 1
ATOM 831 C C . MET A 1 111 ? -6.836 6.858 13.441 1.00 90.12 111 MET A C 1
ATOM 833 O O . MET A 1 111 ? -6.298 7.843 13.946 1.00 90.12 111 MET A O 1
ATOM 837 N N . HIS A 1 112 ? -6.801 5.649 14.005 1.00 88.69 112 HIS A N 1
ATOM 838 C CA . HIS A 1 112 ? -6.181 5.362 15.299 1.00 88.69 112 HIS A CA 1
ATOM 839 C C . HIS A 1 112 ? -4.809 4.690 15.167 1.00 88.69 112 HIS A C 1
ATOM 841 O O . HIS A 1 112 ? -4.238 4.227 16.154 1.00 88.69 112 HIS A O 1
ATOM 847 N N . GLY A 1 113 ? -4.238 4.697 13.960 1.00 87.44 113 GLY A N 1
ATOM 848 C CA . GLY A 1 113 ? -2.882 4.229 13.702 1.00 87.44 113 GLY A CA 1
ATOM 849 C C . GLY A 1 113 ? -2.763 2.750 13.341 1.00 87.44 113 GLY A C 1
ATOM 850 O O . GLY A 1 113 ? -1.630 2.292 13.180 1.00 87.44 113 GLY A O 1
ATOM 851 N N . ALA A 1 114 ? -3.863 2.006 13.159 1.00 92.12 114 ALA A N 1
ATOM 852 C CA . ALA A 1 114 ? -3.798 0.679 12.548 1.00 92.12 114 ALA A CA 1
ATOM 853 C C . ALA A 1 114 ? -3.162 0.780 11.158 1.00 92.12 114 ALA A C 1
ATOM 855 O O . ALA A 1 114 ? -3.429 1.719 10.407 1.00 92.12 114 ALA A O 1
ATOM 856 N N . ARG A 1 115 ? -2.301 -0.177 10.805 1.00 95.50 115 ARG A N 1
ATOM 857 C CA . ARG A 1 115 ? -1.552 -0.153 9.543 1.00 95.50 115 ARG A CA 1
ATOM 858 C C . ARG A 1 115 ? -1.832 -1.412 8.748 1.00 95.50 115 ARG A C 1
ATOM 860 O O . ARG A 1 115 ? -1.763 -2.514 9.283 1.00 95.50 115 ARG A O 1
ATOM 867 N N . HIS A 1 116 ? -2.067 -1.246 7.455 1.00 97.06 116 HIS A N 1
ATOM 868 C CA . HIS A 1 116 ? -2.112 -2.345 6.505 1.00 97.06 116 HIS A CA 1
ATOM 869 C C . HIS A 1 116 ? -1.105 -2.087 5.391 1.00 97.06 116 HIS A C 1
ATOM 871 O O . HIS A 1 116 ? -1.099 -1.013 4.794 1.00 97.06 116 HIS A O 1
ATOM 877 N N . ARG A 1 117 ? -0.248 -3.072 5.121 1.00 96.00 117 ARG A N 1
ATOM 878 C CA . ARG A 1 117 ? 0.824 -2.979 4.129 1.00 96.00 117 ARG A CA 1
ATOM 879 C C . ARG A 1 117 ? 0.532 -3.906 2.959 1.00 96.00 117 ARG A C 1
ATOM 881 O O . ARG A 1 117 ? 0.225 -5.077 3.167 1.00 96.00 117 ARG A O 1
ATOM 888 N N . ARG A 1 118 ? 0.716 -3.407 1.739 1.00 94.81 118 ARG A N 1
ATOM 889 C CA . ARG A 1 118 ? 0.683 -4.193 0.505 1.00 94.81 118 ARG A CA 1
ATOM 890 C C . ARG A 1 118 ? 1.896 -3.867 -0.352 1.00 94.81 118 ARG A C 1
ATOM 892 O O . ARG A 1 118 ? 2.271 -2.706 -0.489 1.00 94.81 118 ARG A O 1
ATOM 899 N N . LEU A 1 119 ? 2.491 -4.903 -0.929 1.00 92.69 119 LEU A N 1
ATOM 900 C CA . LEU A 1 119 ? 3.594 -4.790 -1.874 1.00 92.69 119 LEU A CA 1
ATOM 901 C C . LEU A 1 119 ? 3.107 -5.141 -3.278 1.00 92.69 119 LEU A C 1
ATOM 903 O O . LEU A 1 119 ? 2.180 -5.938 -3.442 1.00 92.69 119 LEU A O 1
ATOM 907 N N . GLY A 1 120 ? 3.737 -4.540 -4.276 1.00 90.94 120 GLY A N 1
ATOM 908 C CA . GLY A 1 120 ? 3.478 -4.811 -5.679 1.00 90.94 120 GLY A CA 1
ATOM 909 C C . GLY A 1 120 ? 4.701 -4.534 -6.537 1.00 90.94 120 GLY A C 1
ATOM 910 O O . GLY A 1 120 ? 5.674 -3.922 -6.092 1.00 90.94 120 GLY A O 1
ATOM 911 N N . TRP A 1 121 ? 4.618 -4.986 -7.778 1.00 90.62 121 TRP A N 1
ATOM 912 C CA . TRP A 1 121 ? 5.640 -4.794 -8.792 1.00 90.62 121 TRP A CA 1
ATOM 913 C C . TRP A 1 121 ? 5.032 -4.067 -9.979 1.00 90.62 121 TRP A C 1
ATOM 915 O O . TRP A 1 121 ? 3.896 -4.339 -10.379 1.00 90.62 121 TRP A O 1
ATOM 925 N N . MET A 1 122 ? 5.786 -3.131 -10.532 1.00 90.31 122 MET A N 1
ATOM 926 C CA . MET A 1 122 ? 5.396 -2.357 -11.693 1.00 90.31 122 MET A CA 1
ATOM 927 C C . MET A 1 122 ? 6.541 -2.269 -12.686 1.00 90.31 122 MET A C 1
ATOM 929 O O . MET A 1 122 ? 7.712 -2.353 -12.316 1.00 90.31 122 MET A O 1
ATOM 933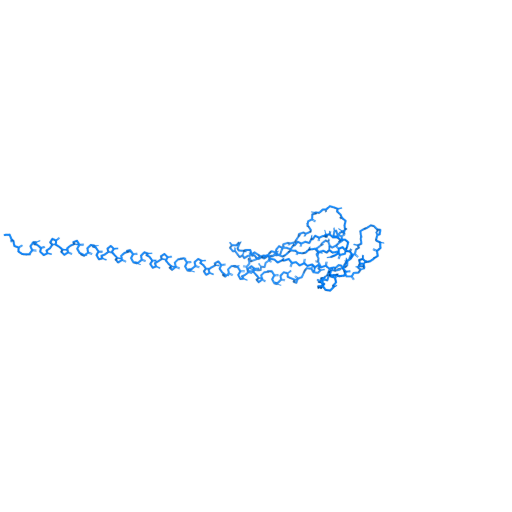 N N . ARG A 1 123 ? 6.173 -2.062 -13.945 1.00 87.69 123 ARG A N 1
ATOM 934 C CA . ARG A 1 123 ? 7.090 -1.817 -15.047 1.00 87.69 123 ARG A CA 1
ATOM 935 C C . ARG A 1 123 ? 6.805 -0.455 -15.683 1.00 87.69 123 ARG A C 1
ATOM 937 O O . ARG A 1 123 ? 5.640 -0.066 -15.763 1.00 87.69 123 ARG A O 1
ATOM 944 N N . PRO A 1 124 ? 7.823 0.275 -16.138 1.00 85.56 124 PRO A N 1
ATOM 945 C CA . PRO A 1 124 ? 7.644 1.441 -16.987 1.00 85.56 124 PRO A CA 1
ATOM 946 C C . PRO A 1 124 ? 6.984 1.065 -18.317 1.00 85.56 124 PRO A C 1
ATOM 948 O O . PRO A 1 124 ? 7.177 -0.034 -18.832 1.00 85.56 124 PRO A O 1
ATOM 951 N N . ASP A 1 125 ? 6.158 1.959 -18.856 1.00 86.00 125 ASP A N 1
ATOM 952 C CA . ASP A 1 125 ? 5.347 1.670 -20.041 1.00 86.00 125 ASP A CA 1
ATOM 953 C C . ASP A 1 125 ? 6.100 1.781 -21.371 1.00 86.00 125 ASP A C 1
ATOM 955 O O . ASP A 1 125 ? 5.802 1.040 -22.304 1.00 86.00 125 ASP A O 1
ATOM 959 N N . THR A 1 126 ? 7.071 2.689 -21.454 1.00 77.06 126 THR A N 1
ATOM 960 C CA . THR A 1 126 ? 7.830 3.001 -22.677 1.00 77.06 126 THR A CA 1
ATOM 961 C C . THR A 1 126 ? 9.240 2.413 -22.705 1.00 77.06 126 THR A C 1
ATOM 963 O O . THR A 1 126 ? 10.004 2.725 -23.611 1.00 77.06 126 THR A O 1
ATOM 966 N N . ILE A 1 127 ? 9.611 1.608 -21.708 1.00 74.19 127 ILE A N 1
ATOM 967 C CA . ILE A 1 127 ? 10.981 1.125 -21.503 1.00 74.19 127 ILE A CA 1
ATOM 968 C C . ILE A 1 127 ? 10.988 -0.401 -21.653 1.00 74.19 127 ILE A C 1
ATOM 970 O O . ILE A 1 127 ? 10.416 -1.118 -20.832 1.00 74.19 127 ILE A O 1
ATOM 974 N N . ASP A 1 128 ? 11.629 -0.885 -22.714 1.00 74.56 128 ASP A N 1
ATOM 975 C CA . ASP A 1 128 ? 11.886 -2.303 -22.977 1.00 74.56 128 ASP A CA 1
ATOM 976 C C . ASP A 1 128 ? 13.088 -2.856 -22.186 1.00 74.56 128 ASP A C 1
ATOM 978 O O . ASP A 1 128 ? 14.246 -2.604 -22.507 1.00 74.56 128 ASP A O 1
ATOM 982 N N . ALA A 1 129 ? 12.831 -3.666 -21.161 1.00 69.62 129 ALA A N 1
ATOM 983 C CA . ALA A 1 129 ? 13.881 -4.243 -20.319 1.00 69.62 129 ALA A CA 1
ATOM 984 C C . ALA A 1 129 ? 15.004 -4.985 -21.085 1.00 69.62 129 ALA A C 1
ATOM 986 O O . ALA A 1 129 ? 16.084 -5.158 -20.522 1.00 69.62 129 ALA A O 1
ATOM 987 N N . ALA A 1 130 ? 14.777 -5.412 -22.334 1.00 71.25 130 ALA A N 1
ATOM 988 C CA . ALA A 1 130 ? 15.776 -6.086 -23.162 1.00 71.25 130 ALA A CA 1
ATOM 989 C C . ALA A 1 130 ? 16.787 -5.141 -23.845 1.00 71.25 130 ALA A C 1
ATOM 991 O O . ALA A 1 130 ? 17.830 -5.605 -24.315 1.00 71.25 130 ALA A O 1
ATOM 992 N N . GLU A 1 131 ? 16.511 -3.836 -23.921 1.00 71.50 131 GLU A N 1
ATOM 993 C CA . GLU A 1 131 ? 17.376 -2.887 -24.623 1.00 71.50 131 GLU A CA 1
ATOM 994 C C . GLU A 1 131 ? 18.462 -2.288 -23.707 1.00 71.50 131 GLU A C 1
ATOM 996 O O . GLU A 1 131 ? 18.199 -1.918 -22.559 1.00 71.50 131 GLU A O 1
ATOM 1001 N N . PRO A 1 132 ? 19.710 -2.144 -24.191 1.00 67.94 132 PRO A N 1
ATOM 1002 C CA . PRO A 1 132 ? 20.762 -1.466 -23.446 1.00 67.94 132 PRO A CA 1
ATOM 1003 C C . PRO A 1 132 ? 20.544 0.054 -23.462 1.00 67.94 132 PRO A C 1
ATOM 1005 O O . PRO A 1 132 ? 20.685 0.718 -24.489 1.00 67.94 132 PRO A O 1
ATOM 1008 N N . TRP A 1 133 ? 20.244 0.623 -22.296 1.00 66.19 133 TRP A N 1
ATOM 1009 C CA . TRP A 1 133 ? 20.004 2.059 -22.134 1.00 66.19 133 TRP A CA 1
ATOM 1010 C C . TRP A 1 133 ? 21.278 2.834 -21.801 1.00 66.19 133 TRP A C 1
ATOM 1012 O O . TRP A 1 133 ? 22.060 2.427 -20.941 1.00 66.19 133 TRP A O 1
ATOM 1022 N N . VAL A 1 134 ? 21.436 4.018 -22.398 1.00 64.25 134 VAL A N 1
ATOM 1023 C CA . VAL A 1 134 ? 22.440 5.005 -21.973 1.00 64.25 134 VAL A CA 1
ATOM 1024 C C . VAL A 1 134 ? 21.749 6.100 -21.159 1.00 64.25 134 VAL A C 1
ATOM 1026 O O . VAL A 1 134 ? 20.894 6.820 -21.670 1.00 64.25 134 VAL A O 1
ATOM 1029 N N . GLY A 1 135 ? 22.138 6.247 -19.891 1.00 67.06 135 GLY A N 1
ATOM 1030 C CA . GLY A 1 135 ? 21.580 7.245 -18.976 1.00 67.06 135 GLY A CA 1
ATOM 1031 C C . GLY A 1 135 ? 20.322 6.773 -18.243 1.00 67.06 135 GLY A C 1
ATOM 1032 O O . GLY A 1 135 ? 20.132 5.583 -18.006 1.00 67.06 135 GLY A O 1
ATOM 1033 N N . CYS A 1 136 ? 19.481 7.727 -17.838 1.00 69.06 136 CYS A N 1
ATOM 1034 C CA . CYS A 1 136 ? 18.258 7.460 -17.090 1.00 69.06 136 CYS A CA 1
ATOM 1035 C C . CYS A 1 136 ? 17.040 7.434 -18.033 1.00 69.06 136 CYS A C 1
ATOM 1037 O O . CYS A 1 136 ? 16.595 8.501 -18.476 1.00 69.06 136 CYS A O 1
ATOM 1039 N N . PRO A 1 137 ? 16.504 6.246 -18.368 1.00 68.19 137 PRO A N 1
ATOM 1040 C CA . PRO A 1 137 ? 15.325 6.137 -19.218 1.00 68.19 137 PRO A CA 1
ATOM 1041 C C . PRO A 1 137 ? 14.111 6.787 -18.543 1.00 68.19 137 PRO A C 1
ATOM 1043 O O . PRO A 1 137 ? 13.836 6.558 -17.365 1.00 68.19 137 PRO A O 1
ATOM 1046 N N . ARG A 1 138 ? 13.376 7.607 -19.301 1.00 70.69 138 ARG A N 1
ATOM 1047 C CA . ARG A 1 138 ? 12.168 8.290 -18.825 1.00 70.69 138 ARG A CA 1
ATOM 1048 C C . ARG A 1 138 ? 10.932 7.491 -19.222 1.00 70.69 138 ARG A C 1
ATOM 1050 O O . ARG A 1 138 ? 10.720 7.235 -20.404 1.00 70.69 138 ARG A O 1
ATOM 1057 N N . ALA A 1 139 ? 10.110 7.147 -18.239 1.00 77.88 139 ALA A N 1
ATOM 1058 C CA . ALA A 1 139 ? 8.775 6.602 -18.454 1.00 77.88 139 ALA A CA 1
ATOM 1059 C C . ALA A 1 139 ? 7.720 7.703 -18.302 1.00 77.88 139 ALA A C 1
ATOM 1061 O O . ALA A 1 139 ? 7.965 8.704 -17.625 1.00 77.88 139 ALA A O 1
ATOM 1062 N N . THR A 1 140 ? 6.548 7.517 -18.912 1.00 79.81 140 THR A N 1
ATOM 1063 C CA . THR A 1 140 ? 5.415 8.447 -18.726 1.00 79.81 140 THR A CA 1
ATOM 1064 C C . THR A 1 140 ? 4.428 7.954 -17.680 1.00 79.81 140 THR A C 1
ATOM 1066 O O . THR A 1 140 ? 3.753 8.761 -17.045 1.00 79.81 140 THR A O 1
ATOM 1069 N N . ARG A 1 141 ? 4.395 6.636 -17.457 1.00 87.81 141 ARG A N 1
ATOM 1070 C CA . ARG A 1 141 ? 3.644 5.975 -16.389 1.00 87.81 141 ARG A CA 1
ATOM 1071 C C . ARG A 1 141 ? 4.240 4.604 -16.075 1.00 87.81 141 ARG A C 1
ATOM 1073 O O . ARG A 1 141 ? 5.083 4.071 -16.795 1.00 87.81 141 ARG A O 1
ATOM 1080 N N . LEU A 1 142 ? 3.751 4.015 -14.998 1.00 89.38 142 LEU A N 1
ATOM 1081 C CA . LEU A 1 142 ? 4.037 2.661 -14.560 1.00 89.38 142 LEU A CA 1
ATOM 1082 C C . LEU A 1 142 ? 2.791 1.788 -14.752 1.00 89.38 142 LEU A C 1
ATOM 1084 O O . LEU A 1 142 ? 1.659 2.216 -14.520 1.00 89.38 142 LEU A O 1
ATOM 1088 N N . LEU A 1 143 ? 3.011 0.550 -15.173 1.00 91.19 143 LEU A N 1
ATOM 1089 C CA . LEU A 1 143 ? 2.000 -0.474 -15.398 1.00 91.19 143 LEU A CA 1
ATOM 1090 C C . LEU A 1 143 ? 2.220 -1.629 -14.415 1.00 91.19 143 LEU A C 1
ATOM 1092 O O . LEU A 1 143 ? 3.369 -1.911 -14.074 1.00 91.19 143 LEU A O 1
ATOM 1096 N N . PRO A 1 144 ? 1.169 -2.347 -13.985 1.00 90.94 144 PRO A N 1
ATOM 1097 C CA . PRO A 1 144 ? 1.336 -3.561 -13.197 1.00 90.94 144 PRO A CA 1
ATOM 1098 C C . PRO A 1 144 ? 2.263 -4.553 -13.908 1.00 90.94 144 PRO A C 1
ATOM 1100 O O . PRO A 1 144 ? 2.055 -4.887 -15.078 1.00 90.94 144 PRO A O 1
ATOM 1103 N N . ALA A 1 145 ? 3.284 -5.024 -13.197 1.00 86.62 145 ALA A N 1
ATOM 1104 C CA . ALA A 1 145 ? 4.122 -6.111 -13.669 1.00 86.62 145 ALA A CA 1
ATOM 1105 C C . ALA A 1 145 ? 3.359 -7.417 -13.403 1.00 86.62 145 ALA A C 1
ATOM 1107 O O . ALA A 1 145 ? 3.265 -7.875 -12.265 1.00 86.62 145 ALA A O 1
ATOM 1108 N N . GLY A 1 146 ? 2.719 -7.960 -14.442 1.00 80.56 146 GLY A N 1
ATOM 1109 C CA . GLY A 1 146 ? 2.068 -9.269 -14.367 1.00 80.56 146 GLY A CA 1
ATOM 1110 C C . GLY A 1 146 ? 3.079 -10.373 -14.042 1.00 80.56 146 GLY A C 1
ATOM 1111 O O . GLY A 1 146 ? 4.280 -10.206 -14.263 1.00 80.56 146 GLY A O 1
ATOM 1112 N N . THR A 1 147 ? 2.597 -11.510 -13.541 1.00 78.44 147 THR A N 1
ATOM 1113 C CA . THR A 1 147 ? 3.443 -12.663 -13.183 1.00 78.44 147 THR A CA 1
ATOM 1114 C C . THR A 1 147 ? 4.283 -13.158 -14.354 1.00 78.44 147 THR A C 1
ATOM 1116 O O . THR A 1 147 ? 5.457 -13.458 -14.173 1.00 78.44 147 THR A O 1
ATOM 1119 N N . ASP A 1 148 ? 3.705 -13.166 -15.555 1.00 80.81 148 ASP A N 1
ATOM 1120 C CA . ASP A 1 148 ? 4.371 -13.651 -16.768 1.00 80.81 148 ASP A CA 1
ATOM 1121 C C . ASP A 1 148 ? 5.506 -12.721 -17.204 1.00 80.81 148 ASP A C 1
ATOM 1123 O O . ASP A 1 148 ? 6.531 -13.172 -17.705 1.00 80.81 148 ASP A O 1
ATOM 1127 N N . TRP A 1 149 ? 5.341 -11.414 -16.980 1.00 82.69 149 TRP A N 1
ATOM 1128 C CA . TRP A 1 149 ? 6.370 -10.432 -17.302 1.00 82.69 149 TRP A CA 1
ATOM 1129 C C . TRP A 1 149 ? 7.538 -10.507 -16.317 1.00 82.69 149 TRP A C 1
ATOM 1131 O O . TRP A 1 149 ? 8.684 -10.488 -16.750 1.00 82.69 149 TRP A O 1
ATOM 1141 N N . LEU A 1 150 ? 7.255 -10.636 -15.013 1.00 79.56 150 LEU A N 1
ATOM 1142 C CA . LEU A 1 150 ? 8.301 -10.813 -13.999 1.00 79.56 150 LEU A CA 1
ATOM 1143 C C . LEU A 1 150 ? 9.076 -12.112 -14.230 1.00 79.56 150 LEU A C 1
ATOM 1145 O O . LEU A 1 150 ? 10.293 -12.080 -14.277 1.00 79.56 150 LEU A O 1
ATOM 1149 N N . GLY A 1 151 ? 8.386 -13.234 -14.457 1.00 79.06 151 GLY A N 1
ATOM 1150 C CA . GLY A 1 151 ? 9.046 -14.524 -14.680 1.00 79.06 151 GLY A CA 1
ATOM 1151 C C . GLY A 1 151 ? 9.895 -14.600 -15.958 1.00 79.06 151 GLY A C 1
ATOM 1152 O O . GLY A 1 151 ? 10.723 -15.498 -16.076 1.00 79.06 151 GLY A O 1
ATOM 1153 N N . GLY A 1 152 ? 9.688 -13.685 -16.911 1.00 76.38 152 GLY A N 1
ATOM 1154 C CA . GLY A 1 152 ? 10.493 -13.547 -18.128 1.00 76.38 152 GLY A CA 1
ATOM 1155 C C . GLY A 1 152 ? 11.491 -12.387 -18.092 1.00 76.38 152 GLY A C 1
ATOM 1156 O O . GLY A 1 152 ? 12.103 -12.095 -19.120 1.00 76.38 152 GLY A O 1
ATOM 1157 N N . HIS A 1 153 ? 11.631 -11.694 -16.959 1.00 78.88 153 HIS A N 1
ATOM 1158 C CA . HIS A 1 153 ? 12.532 -10.556 -16.844 1.00 78.88 153 HIS A CA 1
ATOM 1159 C C . HIS A 1 153 ? 14.001 -11.025 -16.874 1.00 78.88 153 HIS A C 1
ATOM 1161 O O . HIS A 1 153 ? 14.318 -12.051 -16.273 1.00 78.88 153 HIS A O 1
ATOM 1167 N N . PRO A 1 154 ? 14.934 -10.284 -17.508 1.00 70.94 154 PRO A N 1
ATOM 1168 C CA . PRO A 1 154 ? 16.353 -10.667 -17.570 1.00 70.94 154 PRO A CA 1
ATOM 1169 C C . PRO A 1 154 ? 17.041 -10.883 -16.211 1.00 70.94 154 PRO A C 1
ATOM 1171 O O . PRO A 1 154 ? 18.089 -11.516 -16.143 1.00 70.94 154 PRO A O 1
ATOM 1174 N N . GLU A 1 155 ? 16.451 -10.359 -15.139 1.00 68.00 155 GLU A N 1
ATOM 1175 C CA . GLU A 1 155 ? 16.968 -10.427 -13.765 1.00 68.00 155 GLU A CA 1
ATOM 1176 C C . GLU A 1 155 ? 16.369 -11.591 -12.945 1.00 68.00 155 GLU A C 1
ATOM 1178 O O . GLU A 1 155 ? 16.745 -11.771 -11.785 1.00 68.00 155 GLU A O 1
ATOM 1183 N N . GLY A 1 156 ? 15.472 -12.392 -13.541 1.00 56.69 156 GLY A N 1
ATOM 1184 C CA . GLY A 1 156 ? 14.704 -13.460 -12.875 1.00 56.69 156 GLY A CA 1
ATOM 1185 C C . GLY A 1 156 ? 13.478 -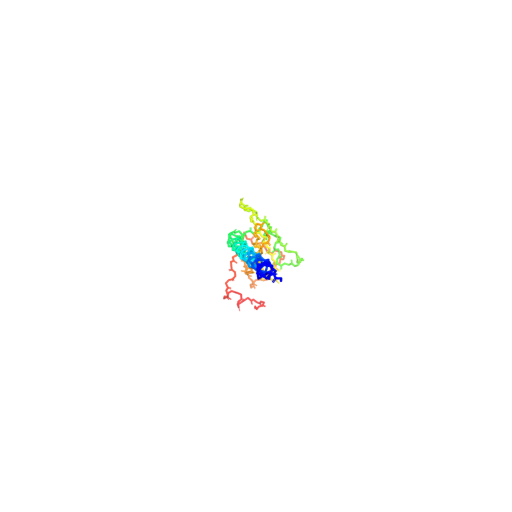12.959 -12.119 1.00 56.69 156 GLY A C 1
ATOM 1186 O O . GLY A 1 156 ? 13.017 -13.714 -11.232 1.00 56.69 156 GLY A O 1
#

Sequence (156 aa):
MSVLRLRRGIALPMALLVLVALALLSALALTDALQVSRAATLAEDEARARAAVLQGIDGLGNPPDLAWLCLQPPMHPVEAVERFADGRRVERRWWAVAPGVVRVELVGVGMHGARHRRLGWMRPDTIDAAEPWVGCPRATRLLPAGTDWLGGHPEG

Secondary structure (DSSP, 8-state):
--HHHHHHHHHHHHHHHHHHHHHHHHHHHHHHHHHHHHHHHHHHHHHHHHHHHHHHTTTTTS-TTTTT--SSS--PPEEEEEE-TTS-EEEEEEEEEETTEEEEEEEEE-TTS-EEEEEEEEEESS--TTS--SS-PPPS-EEE--HHHHHTSTT-

Radius of gyration: 30.26 Å; chains: 1; bounding box: 54×31×100 Å